Protein AF-A0A497PDS5-F1 (afdb_monomer)

Secondary structure (DSSP, 8-state):
---TTSPPPHHHHHHHHHHHHS-SB-TTSPBP-HHHHHTS--TT-TTTTT-EEEETT-TT-HHHHHHHHTT-EEEE--S-HHHHHHHHHHHS---HHHHHHHHHHHHT-B-GGGTT-BGGGG-

Sequence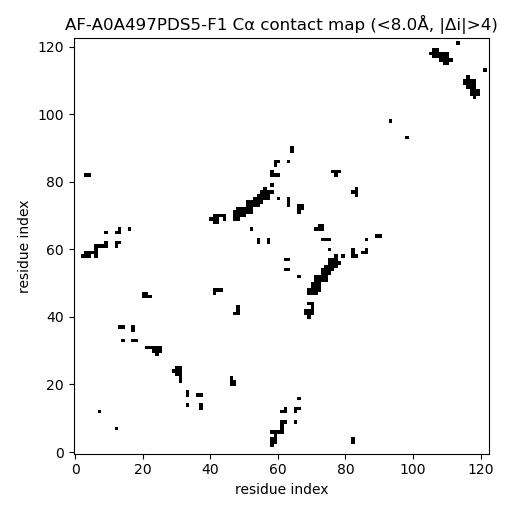 (123 aa):
MHKWFARRASCVFRAILLGALKPAFKPNGTPTDLMEEFYKDHTNDPDTKGKHVLDPFMGGGTTVVEALRLGCHVTGIDINPVAWFIVKTEVEPIDLDELQEAFERLAERPVDWNDNRPLRETL

Solvent-accessible surface area (backbone atoms only — not comparable to full-atom values): 7195 Å² total; per-residue (Å²): 133,87,61,42,85,66,65,66,64,56,70,58,48,44,50,51,50,48,68,71,46,46,62,73,48,43,98,88,70,45,70,52,56,64,72,67,56,67,75,54,85,25,72,80,30,83,65,34,37,75,38,80,46,79,33,82,70,36,37,57,22,47,63,50,58,46,39,47,61,32,26,25,42,70,49,71,34,50,92,49,66,65,39,41,51,51,40,48,64,76,67,55,89,74,61,67,65,61,51,50,52,54,48,48,55,55,34,60,33,60,31,84,92,54,86,52,38,38,45,66,80,74,121

Foldseek 3Di:
DDQLPPDDDLLVLLLVLCVVQPDQADPVRHGDDSVVVSPDQQLPPPRLAAAEEEAQDCRQNSNVVSSVSNNYHYDYHHPDVVSVVNNCVVPPDDDPVVVVVVVVCQQQQQDPVPVRGGPVVVD

Radius of gyration: 20.34 Å; Cα contacts (8 Å, |Δi|>4): 150; chains: 1; bounding box: 42×39×60 Å

Mean predicted aligned error: 5.19 Å

pLDDT: mean 92.95, std 9.11, range [44.31, 98.06]

Structure (mmCIF, N/CA/C/O backbone):
data_AF-A0A497PDS5-F1
#
_entry.id   AF-A0A497PDS5-F1
#
loop_
_atom_site.group_PDB
_atom_site.id
_atom_site.type_symbol
_atom_site.label_atom_id
_atom_site.label_alt_id
_atom_site.label_comp_id
_atom_site.label_asym_id
_atom_site.label_entity_id
_atom_site.label_seq_id
_atom_site.pdbx_PDB_ins_code
_atom_site.Cartn_x
_atom_site.Cartn_y
_atom_site.Cartn_z
_atom_site.occupancy
_atom_site.B_iso_or_equiv
_atom_site.auth_seq_id
_atom_site.auth_comp_id
_atom_site.auth_asym_id
_atom_site.auth_atom_id
_atom_site.pdbx_PDB_model_num
ATOM 1 N N . MET A 1 1 ? 0.821 25.047 -1.977 1.00 44.31 1 MET A N 1
ATOM 2 C CA . MET A 1 1 ? 1.197 24.112 -3.062 1.00 44.31 1 MET A CA 1
ATOM 3 C C . MET A 1 1 ? 1.445 22.743 -2.431 1.00 44.31 1 MET A C 1
ATOM 5 O O . MET A 1 1 ? 2.425 22.600 -1.709 1.00 44.31 1 MET A O 1
ATOM 9 N N . HIS A 1 2 ? 0.514 21.793 -2.580 1.00 51.94 2 HIS A N 1
ATOM 10 C CA . HIS A 1 2 ? 0.630 20.442 -2.012 1.00 51.94 2 HIS A CA 1
ATOM 11 C C . HIS A 1 2 ? 1.723 19.676 -2.772 1.00 51.94 2 HIS A C 1
A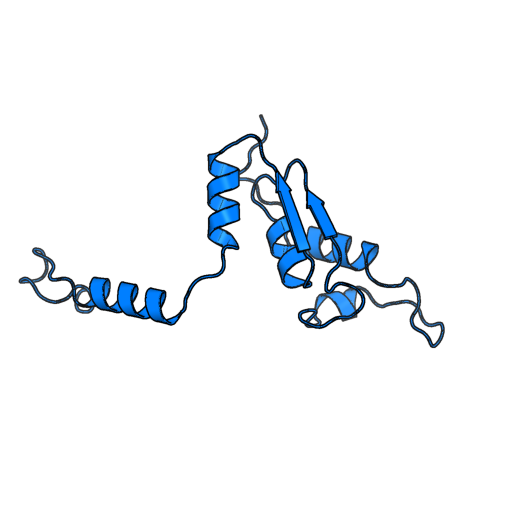TOM 13 O O . HIS A 1 2 ? 1.592 19.411 -3.965 1.00 51.94 2 HIS A O 1
ATOM 19 N N . LYS A 1 3 ? 2.843 19.384 -2.108 1.00 60.91 3 LYS A N 1
ATOM 20 C CA . LYS A 1 3 ? 3.960 18.633 -2.692 1.00 60.91 3 LYS A CA 1
ATOM 21 C C . LYS A 1 3 ? 3.628 17.143 -2.615 1.00 60.91 3 LYS A C 1
ATOM 23 O O . LYS A 1 3 ? 3.965 16.502 -1.630 1.00 60.91 3 LYS A O 1
ATOM 28 N N . TRP A 1 4 ? 2.951 16.601 -3.627 1.00 59.12 4 TRP A N 1
ATOM 29 C CA . TRP A 1 4 ? 2.538 15.186 -3.668 1.00 59.12 4 TRP A CA 1
ATOM 30 C C . TRP A 1 4 ? 3.714 14.196 -3.525 1.00 59.12 4 TRP A C 1
ATOM 32 O O . TRP A 1 4 ? 3.530 13.094 -3.023 1.00 59.12 4 TRP A O 1
ATOM 42 N N . PHE A 1 5 ? 4.932 14.614 -3.888 1.00 61.91 5 PHE A N 1
ATOM 43 C CA . PHE A 1 5 ? 6.165 13.837 -3.720 1.00 61.91 5 PHE A CA 1
ATOM 44 C C . PHE A 1 5 ? 6.672 13.758 -2.267 1.00 61.91 5 PHE A C 1
ATOM 46 O O . PHE A 1 5 ? 7.526 12.930 -1.956 1.00 61.91 5 PHE A O 1
ATOM 53 N N . ALA A 1 6 ? 6.186 14.612 -1.360 1.00 64.12 6 ALA A N 1
ATOM 54 C CA . ALA A 1 6 ? 6.562 14.567 0.049 1.00 64.12 6 ALA A CA 1
ATOM 55 C C . ALA A 1 6 ? 5.743 13.483 0.760 1.00 64.12 6 ALA A C 1
ATOM 57 O O . ALA A 1 6 ? 4.681 13.750 1.328 1.00 64.12 6 ALA A O 1
ATOM 58 N N . ARG A 1 7 ? 6.226 12.239 0.699 1.00 74.12 7 ARG A N 1
ATOM 59 C CA . ARG A 1 7 ? 5.572 11.108 1.363 1.00 74.12 7 ARG A CA 1
ATOM 60 C C . ARG A 1 7 ? 5.584 11.278 2.876 1.00 74.12 7 ARG A C 1
ATOM 62 O O . ARG A 1 7 ? 6.596 11.631 3.479 1.00 74.12 7 ARG A O 1
ATOM 69 N N . ARG A 1 8 ? 4.438 10.996 3.495 1.00 81.81 8 ARG A N 1
ATOM 70 C CA . ARG A 1 8 ? 4.334 10.863 4.950 1.00 81.81 8 ARG A CA 1
ATOM 71 C C . ARG A 1 8 ? 5.022 9.564 5.367 1.00 81.81 8 ARG A C 1
ATOM 73 O O . ARG A 1 8 ? 5.029 8.600 4.602 1.00 81.81 8 ARG A O 1
ATOM 80 N N . ALA A 1 9 ? 5.570 9.535 6.579 1.00 89.56 9 ALA A N 1
ATOM 81 C CA . ALA A 1 9 ? 6.190 8.332 7.121 1.00 89.56 9 ALA A CA 1
ATOM 82 C C . ALA A 1 9 ? 5.156 7.197 7.221 1.00 89.56 9 ALA A C 1
ATOM 84 O O . ALA A 1 9 ? 4.106 7.368 7.845 1.00 89.56 9 ALA A O 1
ATOM 85 N N . SER A 1 10 ? 5.458 6.047 6.615 1.00 92.44 10 SER A N 1
ATOM 86 C CA . SER A 1 10 ? 4.572 4.874 6.595 1.00 92.44 10 SER A CA 1
ATOM 87 C C . SER A 1 10 ? 4.226 4.387 7.999 1.00 92.44 10 SER A C 1
ATOM 89 O O . SER A 1 10 ? 3.066 4.103 8.280 1.00 92.44 10 SER A O 1
ATOM 91 N N . CYS A 1 11 ? 5.198 4.399 8.916 1.00 94.44 11 CYS A N 1
ATOM 92 C CA . CYS A 1 11 ? 4.999 3.997 10.307 1.00 94.44 11 CYS A CA 1
ATOM 93 C C . CYS A 1 11 ? 3.897 4.799 11.018 1.00 94.44 11 CYS A C 1
ATOM 95 O O . CYS A 1 11 ? 3.149 4.236 11.813 1.00 94.44 11 CYS A O 1
ATOM 97 N N . VAL A 1 12 ? 3.740 6.087 10.696 1.00 94.00 12 VAL A N 1
ATOM 98 C CA . VAL A 1 12 ? 2.693 6.930 11.288 1.00 94.00 12 VAL A CA 1
ATOM 99 C C . VAL A 1 12 ? 1.317 6.489 10.800 1.00 94.00 12 VAL A C 1
ATOM 101 O O . VAL A 1 12 ? 0.411 6.305 11.607 1.00 94.00 12 VAL A O 1
ATOM 104 N N . PHE A 1 13 ? 1.157 6.272 9.493 1.00 94.25 13 PHE A N 1
ATOM 105 C CA . PHE A 1 13 ? -0.121 5.831 8.932 1.00 94.25 13 PHE A CA 1
ATOM 106 C C . PHE A 1 13 ? -0.489 4.415 9.362 1.00 94.25 13 PHE A C 1
ATOM 108 O O . PHE A 1 13 ? -1.639 4.180 9.723 1.00 94.25 13 PHE A O 1
ATOM 115 N N . ARG A 1 14 ? 0.481 3.49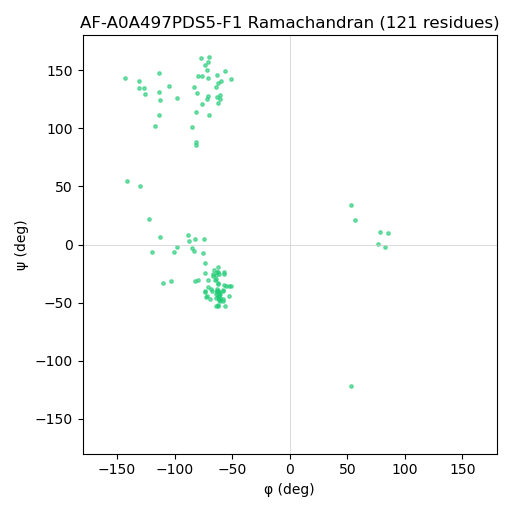9 9.419 1.00 96.38 14 ARG A N 1
ATOM 116 C CA . ARG A 1 14 ? 0.267 2.153 9.957 1.00 96.38 14 ARG A CA 1
ATOM 117 C C . ARG A 1 14 ? -0.236 2.197 11.399 1.00 96.38 14 ARG A C 1
ATOM 119 O O . ARG A 1 14 ? -1.224 1.543 11.710 1.00 96.38 14 ARG A O 1
ATOM 126 N N . ALA A 1 15 ? 0.387 3.008 12.258 1.00 96.88 15 ALA A N 1
ATOM 127 C CA . ALA A 1 15 ? -0.048 3.168 13.645 1.00 96.88 15 ALA A CA 1
ATOM 128 C C . ALA A 1 15 ? -1.460 3.772 13.753 1.00 96.88 15 ALA A C 1
ATOM 130 O O . ALA A 1 15 ? -2.261 3.299 14.556 1.00 96.88 15 ALA A O 1
ATOM 131 N N . ILE A 1 16 ? -1.790 4.770 12.922 1.00 96.44 16 ILE A N 1
ATOM 132 C CA . ILE A 1 16 ? -3.138 5.362 12.865 1.00 96.44 16 ILE A CA 1
ATOM 133 C C . ILE A 1 16 ? -4.176 4.312 12.454 1.00 96.44 16 ILE A C 1
ATOM 135 O O . ILE A 1 16 ? -5.211 4.196 13.104 1.00 96.44 16 ILE A O 1
ATOM 139 N N . LEU A 1 17 ? -3.903 3.535 11.402 1.00 96.88 17 LEU A N 1
ATOM 140 C CA . LEU A 1 17 ? -4.816 2.501 10.908 1.00 96.88 17 LEU A CA 1
ATOM 141 C C . LEU A 1 17 ? -5.027 1.394 11.944 1.00 96.88 17 LEU A C 1
ATOM 143 O O . LEU A 1 17 ? -6.167 1.033 12.220 1.00 96.88 17 LEU A O 1
ATOM 147 N N . LEU A 1 18 ? -3.954 0.899 12.567 1.00 97.19 18 LEU A N 1
ATOM 148 C CA . LEU A 1 18 ? -4.054 -0.103 13.631 1.00 97.19 18 LEU A CA 1
ATOM 149 C C . LEU A 1 18 ? -4.824 0.436 14.841 1.00 97.19 18 LEU A C 1
ATOM 151 O O . LEU A 1 18 ? -5.717 -0.240 15.339 1.00 97.19 18 LEU A O 1
ATOM 155 N N . GLY A 1 19 ? -4.545 1.666 15.274 1.00 97.00 19 GLY A N 1
ATOM 156 C CA . GLY A 1 19 ? -5.280 2.300 16.370 1.00 97.00 19 GLY A CA 1
ATOM 157 C C . GLY A 1 19 ? -6.763 2.534 16.062 1.00 97.00 19 GLY A C 1
ATOM 158 O O . GLY A 1 19 ? -7.581 2.517 16.977 1.00 97.00 19 GLY A O 1
ATOM 159 N N . ALA A 1 20 ? -7.119 2.735 14.790 1.00 96.56 20 ALA A N 1
ATOM 160 C CA . ALA A 1 20 ? -8.501 2.930 14.358 1.00 96.56 20 ALA A CA 1
ATOM 161 C C . ALA A 1 20 ? -9.279 1.616 14.169 1.00 96.56 20 ALA A C 1
ATOM 163 O O . ALA A 1 20 ? -10.496 1.606 14.347 1.00 96.56 20 ALA A O 1
ATOM 164 N N . LEU A 1 21 ? -8.605 0.534 13.768 1.00 96.75 21 LEU A N 1
ATOM 165 C CA . LEU A 1 21 ? -9.254 -0.718 13.362 1.00 96.75 21 LEU A CA 1
ATOM 166 C C . LEU A 1 21 ? -9.189 -1.818 14.425 1.00 96.75 21 LEU A C 1
ATOM 168 O O . LEU A 1 21 ? -10.110 -2.629 14.503 1.00 96.75 21 LEU A O 1
ATOM 172 N N . LYS A 1 22 ? -8.130 -1.866 15.242 1.00 96.62 22 LYS A N 1
ATOM 173 C CA . LYS A 1 22 ? -7.982 -2.897 16.275 1.00 96.62 22 LYS A CA 1
ATOM 174 C C . LYS A 1 22 ? -8.888 -2.592 17.473 1.00 96.62 22 LYS A C 1
ATOM 176 O O . LYS A 1 22 ? -9.070 -1.426 17.832 1.00 96.62 22 LYS A O 1
ATOM 181 N N . PRO A 1 23 ? -9.448 -3.618 18.136 1.00 96.44 23 PRO A N 1
ATOM 182 C CA . PRO A 1 23 ? -10.238 -3.407 19.341 1.00 96.44 23 PRO A CA 1
ATOM 183 C C . PRO A 1 23 ? -9.369 -2.799 20.447 1.00 96.44 23 PRO A C 1
ATOM 185 O O . PRO A 1 23 ? -8.197 -3.142 20.581 1.00 96.44 23 PRO A O 1
ATOM 188 N N . ALA A 1 24 ? -9.944 -1.934 21.285 1.00 96.00 24 ALA A N 1
ATOM 189 C CA . ALA A 1 24 ? -9.210 -1.320 22.397 1.00 96.00 24 ALA A CA 1
ATOM 190 C C . ALA A 1 24 ? -8.756 -2.349 23.455 1.00 96.00 24 ALA A C 1
ATOM 192 O O . ALA A 1 24 ? -7.708 -2.183 24.080 1.00 96.00 24 ALA A O 1
ATOM 193 N N . PHE A 1 25 ? -9.529 -3.425 23.627 1.00 96.56 25 PHE A N 1
ATOM 194 C CA . PHE A 1 25 ? -9.260 -4.505 24.572 1.00 96.56 25 PHE A CA 1
ATOM 195 C C . PHE A 1 25 ? -9.386 -5.864 23.883 1.00 96.56 25 PHE A C 1
ATOM 197 O O . PHE A 1 25 ? -10.296 -6.090 23.084 1.00 96.56 25 PHE A O 1
ATOM 204 N N . LYS A 1 26 ? -8.485 -6.783 24.231 1.00 93.44 26 LYS A N 1
ATOM 205 C CA . LYS A 1 26 ? -8.537 -8.197 23.848 1.00 93.44 26 LYS A CA 1
ATOM 206 C C . LYS A 1 26 ? -9.704 -8.894 24.590 1.00 93.44 26 LYS A C 1
ATOM 208 O O . LYS A 1 26 ? -10.141 -8.403 25.633 1.00 93.44 26 LYS A O 1
ATOM 213 N N . PRO A 1 27 ? -10.192 -10.066 24.130 1.00 93.31 27 PRO A N 1
ATOM 214 C CA . PRO A 1 27 ? -11.311 -10.778 24.773 1.00 93.31 27 PRO A CA 1
ATOM 215 C C . PRO A 1 27 ? -11.102 -11.139 26.253 1.00 93.31 27 PRO A C 1
ATOM 217 O O . PRO A 1 27 ? -12.061 -11.315 26.994 1.00 93.31 27 PRO A O 1
ATOM 220 N N . ASN A 1 28 ? -9.848 -11.237 26.695 1.00 94.81 28 ASN A N 1
ATOM 221 C CA . ASN A 1 28 ? -9.462 -11.479 28.088 1.00 94.81 28 ASN A CA 1
ATOM 222 C C . ASN A 1 28 ? -9.457 -10.200 28.961 1.00 94.81 28 ASN A C 1
ATOM 224 O O . ASN A 1 28 ? -9.031 -10.256 30.112 1.00 94.81 28 ASN A O 1
ATOM 228 N N . GLY A 1 29 ? -9.876 -9.052 28.420 1.00 95.56 29 GLY A N 1
ATOM 229 C CA . GLY A 1 29 ? -9.951 -7.767 29.119 1.00 95.56 29 GLY A CA 1
ATOM 230 C C . GLY A 1 29 ? -8.637 -6.982 29.184 1.00 95.56 29 GLY A C 1
ATOM 231 O O . GLY A 1 29 ? -8.630 -5.867 29.702 1.00 95.56 29 GLY A O 1
ATOM 232 N N . THR A 1 30 ? -7.527 -7.505 28.654 1.00 96.81 30 THR A N 1
ATOM 233 C CA . THR A 1 30 ? -6.262 -6.752 28.606 1.00 96.81 30 THR A CA 1
ATOM 234 C C . THR A 1 30 ? -6.267 -5.758 27.440 1.00 96.81 30 THR A C 1
ATOM 236 O O . THR A 1 30 ? -6.789 -6.106 26.378 1.00 96.81 30 THR A O 1
ATOM 239 N N . PRO A 1 31 ? -5.658 -4.564 27.566 1.00 97.38 31 PRO A N 1
ATOM 240 C CA . PRO A 1 31 ? -5.528 -3.630 26.448 1.00 97.38 31 PRO A CA 1
ATOM 241 C C . PRO A 1 31 ? -4.820 -4.256 25.239 1.00 97.38 31 PRO A C 1
ATOM 243 O O . PRO A 1 31 ? -3.947 -5.117 25.390 1.00 97.38 31 PRO A O 1
ATOM 246 N N . THR A 1 32 ? -5.180 -3.813 24.037 1.00 96.94 32 THR A N 1
ATOM 247 C CA . THR A 1 32 ? -4.445 -4.183 22.823 1.00 96.94 32 THR A CA 1
ATOM 248 C C . THR A 1 32 ? -3.090 -3.486 22.802 1.00 96.94 32 THR A C 1
ATOM 250 O O . THR A 1 32 ? -3.002 -2.268 22.944 1.00 96.94 32 THR A O 1
ATOM 253 N N . ASP A 1 33 ? -2.028 -4.263 22.603 1.00 96.75 33 ASP A N 1
ATOM 254 C CA . ASP A 1 33 ? -0.681 -3.733 22.442 1.00 96.75 33 ASP A CA 1
ATOM 255 C C . ASP A 1 33 ? -0.463 -3.347 20.974 1.00 96.75 33 ASP A C 1
ATOM 257 O O . ASP A 1 33 ? -0.222 -4.196 20.118 1.00 96.75 33 ASP A O 1
ATOM 261 N N . LEU A 1 34 ? -0.570 -2.051 20.675 1.00 96.00 34 LEU A N 1
ATOM 262 C CA . LEU A 1 34 ? -0.382 -1.549 19.313 1.00 96.00 34 LEU A CA 1
ATOM 263 C C . LEU A 1 34 ? 1.057 -1.701 18.813 1.00 96.00 34 LEU A C 1
ATOM 265 O O . LEU A 1 34 ? 1.252 -1.777 17.603 1.00 96.00 34 LEU A O 1
ATOM 269 N N . MET A 1 35 ? 2.056 -1.749 19.699 1.00 96.50 35 MET A N 1
ATOM 270 C CA . MET A 1 35 ? 3.442 -1.987 19.291 1.00 96.50 35 MET A CA 1
ATOM 271 C C . MET A 1 35 ? 3.639 -3.447 18.898 1.00 96.50 35 MET A C 1
ATOM 273 O O . MET A 1 35 ? 4.293 -3.717 17.896 1.00 96.50 35 MET A O 1
ATOM 277 N N . GLU A 1 36 ? 3.033 -4.377 19.637 1.00 96.38 36 GLU A N 1
ATOM 278 C CA . GLU A 1 36 ? 2.979 -5.793 19.264 1.00 96.38 36 GLU A CA 1
ATOM 279 C C . GLU A 1 36 ? 2.264 -5.967 17.914 1.00 96.38 36 GLU A C 1
ATOM 281 O O . GLU A 1 36 ? 2.793 -6.605 17.005 1.00 96.38 36 GLU A O 1
ATOM 286 N N . GLU A 1 37 ? 1.090 -5.347 17.753 1.00 96.38 37 GLU A N 1
ATOM 287 C CA . GLU A 1 37 ? 0.341 -5.368 16.494 1.00 96.38 37 GLU A CA 1
ATOM 288 C C . GLU A 1 37 ? 1.112 -4.711 15.349 1.00 96.38 37 GLU A C 1
ATOM 290 O O . GLU A 1 37 ? 1.030 -5.180 14.225 1.00 96.38 37 GLU A O 1
ATOM 295 N N . PHE A 1 38 ? 1.920 -3.679 15.587 1.00 96.75 38 PHE A N 1
ATOM 296 C CA . PHE A 1 38 ? 2.663 -3.007 14.520 1.00 96.75 38 PHE A CA 1
ATOM 297 C C . PHE A 1 38 ? 3.544 -3.966 13.702 1.00 96.75 38 PHE A C 1
ATOM 299 O O . PHE A 1 38 ? 3.651 -3.797 12.486 1.00 96.75 38 PHE A O 1
ATOM 306 N N . TYR A 1 39 ? 4.131 -4.984 14.334 1.00 95.75 39 TYR A N 1
ATOM 307 C CA . TYR A 1 39 ? 5.076 -5.910 13.696 1.00 95.75 39 TYR A CA 1
ATOM 308 C C . TYR A 1 39 ? 4.462 -7.238 13.231 1.00 95.75 39 TYR A C 1
ATOM 310 O O . TYR A 1 39 ? 5.176 -8.056 12.653 1.00 95.75 39 TYR A O 1
ATOM 318 N N . LYS A 1 40 ? 3.166 -7.473 13.466 1.00 95.12 40 LYS A N 1
ATOM 319 C CA . LYS A 1 40 ? 2.484 -8.688 12.993 1.00 95.12 40 LYS A CA 1
ATOM 320 C C . LYS A 1 40 ? 2.151 -8.615 11.502 1.00 95.12 40 LYS A C 1
ATOM 322 O O . LYS A 1 40 ? 2.093 -7.534 10.918 1.00 95.12 40 LYS A O 1
ATOM 327 N N . ASP A 1 41 ? 1.922 -9.786 10.912 1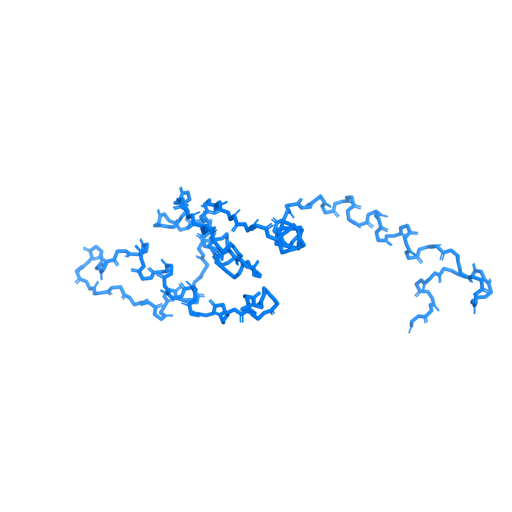.00 94.06 41 ASP A N 1
ATOM 328 C CA . ASP A 1 41 ? 1.287 -9.916 9.602 1.00 94.06 41 ASP A CA 1
ATOM 329 C C . ASP A 1 41 ? -0.238 -9.800 9.747 1.00 94.06 41 ASP A C 1
ATOM 331 O O . ASP A 1 41 ? -0.846 -10.487 10.571 1.00 94.06 41 ASP A O 1
ATOM 335 N N . HIS A 1 42 ? -0.844 -8.942 8.926 1.00 94.81 42 HIS A N 1
ATOM 336 C CA . HIS A 1 42 ? -2.280 -8.642 8.929 1.00 94.81 42 HIS A CA 1
ATOM 337 C C . HIS A 1 42 ? -2.991 -9.131 7.670 1.00 94.81 42 HIS A C 1
ATOM 339 O O . HIS A 1 42 ? -4.181 -8.873 7.505 1.00 94.81 42 HIS A O 1
ATOM 345 N N . THR A 1 43 ? -2.303 -9.868 6.792 1.00 87.38 43 THR A N 1
ATOM 346 C CA . THR A 1 43 ? -2.856 -10.355 5.514 1.00 87.38 43 THR A CA 1
ATOM 347 C C . THR A 1 43 ? -4.203 -11.069 5.692 1.00 87.38 43 THR A C 1
ATOM 349 O O . THR A 1 43 ? -5.101 -10.952 4.856 1.00 87.38 43 THR A O 1
ATOM 352 N N . ASN A 1 44 ? -4.373 -11.795 6.803 1.00 90.56 44 ASN A N 1
ATOM 353 C CA . ASN A 1 44 ? -5.607 -12.502 7.151 1.00 90.56 44 ASN A CA 1
ATOM 354 C C . ASN A 1 44 ? -6.211 -12.078 8.499 1.00 90.56 44 ASN A C 1
ATOM 356 O O . ASN A 1 44 ? -6.978 -12.841 9.086 1.00 90.56 44 ASN A O 1
ATOM 360 N N . ASP A 1 45 ? -5.876 -10.887 8.994 1.00 94.75 45 ASP A N 1
ATOM 361 C CA . ASP A 1 45 ? -6.366 -10.413 10.289 1.00 94.75 45 ASP A CA 1
ATOM 362 C C . ASP A 1 45 ? -7.869 -10.064 10.213 1.00 94.75 45 ASP A C 1
ATOM 364 O O . ASP A 1 45 ? -8.271 -9.273 9.359 1.00 94.75 45 ASP A O 1
ATOM 368 N N . PRO A 1 46 ? -8.724 -10.640 11.079 1.00 94.25 46 PRO A N 1
ATOM 369 C CA . PRO A 1 46 ? -10.170 -10.410 11.045 1.00 94.25 46 PRO A CA 1
ATOM 370 C C . PRO A 1 46 ? -10.591 -8.970 11.383 1.00 94.25 46 PRO A C 1
ATOM 372 O O . PRO A 1 46 ? -11.692 -8.556 11.010 1.00 94.25 46 PRO A O 1
ATOM 375 N N . ASP A 1 47 ? -9.751 -8.201 12.076 1.00 95.38 47 ASP A N 1
ATOM 376 C CA . ASP A 1 47 ? -10.047 -6.824 12.473 1.00 95.38 47 ASP A CA 1
ATOM 377 C C . ASP A 1 47 ? -9.827 -5.838 11.317 1.00 95.38 47 ASP A C 1
ATOM 379 O O . ASP A 1 47 ? -10.524 -4.824 11.228 1.00 95.38 47 ASP A O 1
ATOM 383 N N . THR A 1 48 ? -8.889 -6.129 10.412 1.00 96.00 48 THR A N 1
ATOM 384 C CA . THR A 1 48 ? -8.497 -5.236 9.307 1.00 96.00 48 THR A CA 1
ATOM 385 C C . THR A 1 48 ? -8.936 -5.747 7.935 1.00 96.00 48 THR A C 1
ATOM 387 O O . THR A 1 48 ? -9.305 -4.947 7.069 1.00 96.00 48 THR A O 1
ATOM 390 N N . LYS A 1 49 ? -8.966 -7.068 7.724 1.00 95.19 49 LYS A N 1
ATOM 391 C CA . LYS A 1 49 ? -9.322 -7.669 6.437 1.00 95.19 49 LYS A CA 1
ATOM 392 C C . LYS A 1 49 ? -10.739 -7.293 6.023 1.00 95.19 49 LYS A C 1
ATOM 394 O O . LYS A 1 49 ? -11.701 -7.457 6.772 1.00 95.19 49 LYS A O 1
ATOM 399 N N . GLY A 1 50 ? -10.870 -6.798 4.797 1.00 92.12 50 GLY A N 1
ATOM 400 C CA . GLY A 1 50 ? -12.162 -6.409 4.234 1.00 92.12 50 GLY A CA 1
ATOM 401 C C . GLY A 1 50 ? -12.712 -5.077 4.757 1.00 92.12 50 GLY A C 1
ATOM 402 O O . GLY A 1 50 ? -13.789 -4.656 4.336 1.00 92.12 50 GLY A O 1
ATOM 403 N N . LYS A 1 51 ? -12.004 -4.377 5.653 1.00 96.38 51 LYS A N 1
ATOM 404 C CA . LYS A 1 51 ? -12.383 -3.016 6.058 1.00 96.38 51 LYS A CA 1
ATOM 405 C C . LYS A 1 51 ? -12.125 -2.044 4.915 1.00 96.38 51 LYS A C 1
ATOM 407 O O . LYS A 1 51 ? -11.142 -2.179 4.197 1.00 96.38 51 LYS A O 1
ATOM 412 N N . HIS A 1 52 ? -12.997 -1.053 4.761 1.00 97.12 52 HIS A N 1
ATOM 413 C CA . HIS A 1 52 ? -12.876 -0.043 3.714 1.00 97.12 52 HIS A CA 1
ATOM 414 C C . HIS A 1 52 ? -12.223 1.230 4.259 1.00 97.12 52 HIS A C 1
ATOM 416 O O . HIS A 1 52 ? -12.707 1.810 5.230 1.00 97.12 52 HIS A O 1
ATOM 422 N N . VAL A 1 53 ? -11.150 1.681 3.612 1.00 97.06 53 VAL A N 1
ATOM 423 C CA . VAL A 1 53 ? -10.453 2.940 3.903 1.00 97.06 53 VAL A CA 1
ATOM 424 C C . VAL A 1 53 ? -10.627 3.886 2.718 1.00 97.06 53 VAL A C 1
ATOM 426 O O . VAL A 1 53 ? -10.401 3.506 1.571 1.00 97.06 53 VAL A O 1
ATOM 429 N N . LEU A 1 54 ? -11.023 5.128 2.991 1.00 97.44 54 LEU A N 1
ATOM 430 C CA . LEU A 1 54 ? -11.108 6.198 1.998 1.00 97.44 54 LEU A CA 1
ATOM 431 C C . LEU A 1 54 ? -10.054 7.256 2.313 1.00 97.44 54 LEU A C 1
ATOM 433 O O . LEU A 1 54 ? -10.063 7.824 3.404 1.00 97.44 54 LEU A O 1
ATOM 437 N N . ASP A 1 55 ? -9.200 7.558 1.339 1.00 96.19 55 ASP A N 1
ATOM 438 C CA . ASP A 1 55 ? -8.311 8.717 1.378 1.00 96.19 55 ASP A CA 1
ATOM 439 C C . ASP A 1 55 ? -8.665 9.677 0.227 1.00 96.19 55 ASP A C 1
ATOM 441 O O . ASP A 1 55 ? -8.311 9.412 -0.925 1.00 96.19 55 ASP A O 1
ATOM 445 N N . PRO A 1 56 ? -9.387 10.782 0.499 1.00 95.75 56 PRO A N 1
ATOM 446 C CA . PRO A 1 56 ? -9.823 11.712 -0.539 1.00 95.75 56 PRO A CA 1
ATOM 447 C C . PRO A 1 56 ? -8.699 12.626 -1.064 1.00 95.75 56 PRO A C 1
ATOM 449 O O . PRO A 1 56 ? -8.936 13.374 -2.013 1.00 95.75 56 PRO A O 1
ATOM 452 N N . PHE A 1 57 ? -7.510 12.598 -0.448 1.00 93.25 57 PHE A N 1
ATOM 453 C CA . PHE A 1 57 ? -6.353 13.428 -0.803 1.00 93.25 57 PHE A CA 1
ATOM 454 C C . PHE A 1 57 ? -5.053 12.622 -0.671 1.00 93.25 57 PHE A C 1
ATOM 456 O O . PHE A 1 57 ? -4.128 13.016 0.046 1.00 93.25 57 PHE A O 1
ATOM 463 N N . MET A 1 58 ? -4.988 11.477 -1.354 1.00 94.38 58 MET A N 1
ATOM 464 C CA . MET A 1 58 ? -3.969 10.454 -1.095 1.00 94.38 58 MET A CA 1
ATOM 465 C C . MET A 1 58 ? -2.530 10.908 -1.367 1.00 94.38 58 MET A C 1
ATOM 467 O O . MET A 1 58 ? -1.588 10.333 -0.812 1.00 94.38 58 MET A O 1
ATOM 471 N N . GLY A 1 59 ? -2.326 11.920 -2.218 1.00 93.19 59 GLY A N 1
ATOM 472 C CA . GLY A 1 59 ? -1.005 12.418 -2.573 1.00 93.19 59 GLY A CA 1
ATOM 473 C C . GLY A 1 59 ? -0.102 11.291 -3.065 1.00 93.19 59 GLY A C 1
ATOM 474 O O . GLY A 1 59 ? -0.418 10.586 -4.015 1.00 93.19 59 GLY A O 1
ATOM 475 N N . GLY A 1 60 ? 1.029 11.102 -2.386 1.00 91.94 60 GLY A N 1
ATOM 476 C CA . GLY A 1 60 ? 1.991 10.045 -2.697 1.00 91.94 60 GLY A CA 1
ATOM 477 C C . GLY A 1 60 ? 1.578 8.626 -2.282 1.00 91.94 60 GLY A C 1
ATOM 478 O O . GLY A 1 60 ? 2.416 7.737 -2.402 1.00 91.94 60 GLY A O 1
ATOM 479 N N . GLY A 1 61 ? 0.364 8.411 -1.763 1.00 94.75 61 GLY A N 1
ATOM 480 C CA . GLY A 1 61 ? -0.231 7.081 -1.580 1.00 94.75 61 GLY A CA 1
ATOM 481 C C . GLY A 1 61 ? 0.119 6.337 -0.294 1.00 94.75 61 GLY A C 1
ATOM 482 O O . GLY A 1 61 ? -0.231 5.166 -0.184 1.00 94.75 61 GLY A O 1
ATOM 483 N N . THR A 1 62 ? 0.766 6.970 0.695 1.00 95.50 62 THR A N 1
ATOM 484 C CA . THR A 1 62 ? 1.169 6.291 1.946 1.00 95.50 62 THR A CA 1
ATOM 485 C C . THR A 1 62 ? -0.009 5.577 2.624 1.00 95.50 62 THR A C 1
ATOM 487 O O . THR A 1 62 ? 0.130 4.424 3.024 1.00 95.50 62 THR A O 1
ATOM 490 N N . THR A 1 63 ? -1.177 6.225 2.718 1.00 95.56 63 THR A N 1
ATOM 491 C CA . THR A 1 63 ? -2.395 5.619 3.283 1.00 95.56 63 THR A CA 1
ATOM 492 C C . THR A 1 63 ? -2.836 4.393 2.493 1.00 95.56 63 THR A C 1
ATOM 494 O O . THR A 1 63 ? -3.199 3.384 3.089 1.00 95.56 63 THR A O 1
ATOM 497 N N . VAL A 1 64 ? -2.783 4.475 1.158 1.00 96.75 64 VAL A N 1
ATOM 498 C CA . VAL A 1 64 ? -3.216 3.405 0.252 1.00 96.75 64 VAL A CA 1
ATOM 499 C C . VAL A 1 64 ? -2.344 2.172 0.434 1.00 96.75 64 VAL A C 1
ATOM 501 O O . VAL A 1 64 ? -2.861 1.096 0.722 1.00 96.75 64 VAL A O 1
ATOM 504 N N . VAL A 1 65 ? -1.025 2.343 0.352 1.00 95.88 65 VAL A N 1
ATOM 505 C CA . VAL A 1 65 ? -0.064 1.243 0.489 1.00 95.88 65 VAL A CA 1
ATOM 506 C C . VAL A 1 65 ? -0.162 0.587 1.868 1.00 95.88 65 VAL A C 1
ATOM 508 O O . VAL A 1 65 ? -0.229 -0.638 1.963 1.00 95.88 65 VAL A O 1
ATOM 511 N N . GLU A 1 66 ? -0.204 1.372 2.948 1.00 96.31 66 GLU A N 1
ATOM 512 C CA . GLU A 1 66 ? -0.245 0.810 4.304 1.00 96.31 66 GLU A CA 1
ATOM 513 C C . GLU A 1 66 ? -1.585 0.140 4.629 1.00 96.31 66 GLU A C 1
ATOM 515 O O . GLU A 1 66 ? -1.595 -0.905 5.277 1.00 96.31 66 GLU A O 1
ATOM 520 N N . ALA A 1 67 ? -2.712 0.674 4.152 1.00 96.50 67 ALA A N 1
ATOM 521 C CA . ALA A 1 67 ? -4.006 0.027 4.346 1.00 96.50 67 ALA A CA 1
ATOM 522 C C . ALA A 1 67 ? -4.120 -1.283 3.546 1.00 96.50 67 ALA A C 1
ATOM 524 O O . ALA A 1 67 ? -4.612 -2.272 4.086 1.00 96.50 67 ALA A O 1
ATOM 525 N N . LEU A 1 68 ? -3.591 -1.342 2.318 1.00 95.81 68 LEU A N 1
ATOM 526 C CA .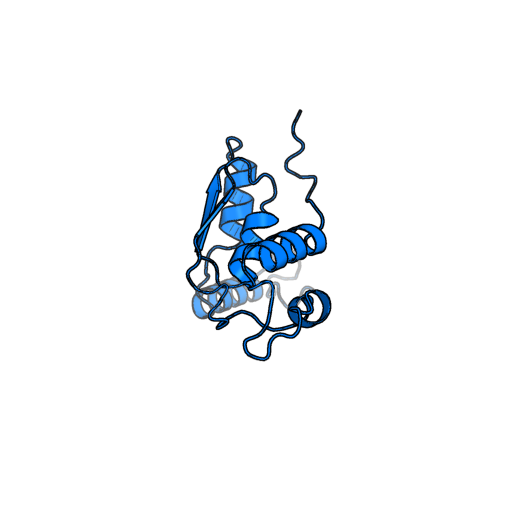 LEU A 1 68 ? -3.525 -2.593 1.550 1.00 95.81 68 LEU A CA 1
ATOM 527 C C . LEU A 1 68 ? -2.652 -3.650 2.245 1.00 95.81 68 LEU A C 1
ATOM 529 O O . LEU A 1 68 ? -3.046 -4.811 2.320 1.00 95.81 68 LEU A O 1
ATOM 533 N N . ARG A 1 69 ? -1.514 -3.253 2.835 1.00 94.38 69 ARG A N 1
ATOM 534 C CA . ARG A 1 69 ? -0.663 -4.145 3.654 1.00 94.38 69 ARG A CA 1
ATOM 535 C C . ARG A 1 69 ? -1.365 -4.692 4.898 1.00 94.38 69 ARG A C 1
ATOM 537 O O . ARG A 1 69 ? -0.962 -5.729 5.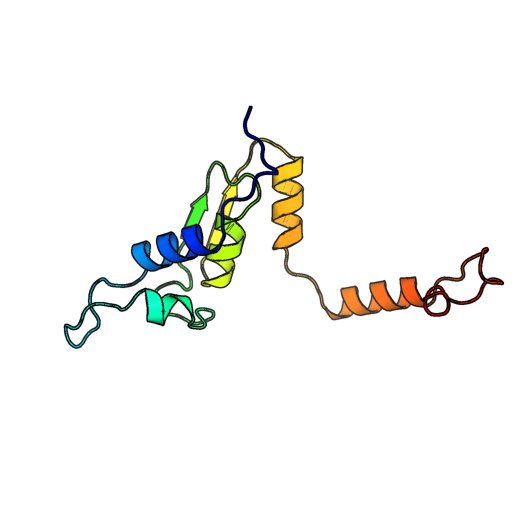410 1.00 94.38 69 ARG A O 1
ATOM 544 N N . LEU A 1 70 ? -2.391 -4.000 5.393 1.00 96.25 70 LEU A N 1
ATOM 545 C CA . LEU A 1 70 ? -3.238 -4.468 6.491 1.00 96.25 70 LEU A CA 1
ATOM 546 C C . LEU A 1 70 ? -4.419 -5.335 6.014 1.00 96.25 70 LEU A C 1
ATOM 548 O O . LEU A 1 70 ? -5.242 -5.734 6.830 1.00 96.25 70 LEU A O 1
ATOM 552 N N . GLY A 1 71 ? -4.535 -5.629 4.717 1.00 94.62 71 GLY A N 1
ATOM 553 C CA . GLY A 1 71 ? -5.646 -6.407 4.159 1.00 94.62 71 GLY A CA 1
ATOM 554 C C . GLY A 1 71 ? -6.946 -5.612 3.970 1.00 94.62 71 GLY A C 1
ATOM 555 O O . GLY A 1 71 ? -7.996 -6.204 3.700 1.00 94.62 71 GLY A O 1
ATOM 556 N N . CYS A 1 72 ? -6.906 -4.284 4.106 1.00 96.12 72 CYS A N 1
ATOM 557 C CA . CYS A 1 72 ? -8.060 -3.420 3.866 1.00 96.12 72 CYS A CA 1
ATOM 558 C C . CYS A 1 72 ? -8.362 -3.289 2.363 1.00 96.12 72 CYS A C 1
ATOM 560 O O . CYS A 1 72 ? -7.469 -3.346 1.520 1.00 96.12 72 CYS A O 1
ATOM 562 N N . HIS A 1 73 ? -9.618 -2.995 2.027 1.00 95.88 73 HIS A N 1
ATOM 563 C CA . HIS A 1 73 ? -9.989 -2.407 0.741 1.00 95.88 73 HIS A CA 1
ATOM 564 C C . HIS A 1 73 ? -9.796 -0.895 0.802 1.00 95.88 73 HIS A C 1
ATOM 566 O O . HIS A 1 73 ? -10.208 -0.257 1.771 1.00 95.88 73 HIS A O 1
ATOM 572 N N . VAL A 1 74 ? -9.200 -0.300 -0.231 1.00 96.38 74 VAL A N 1
ATOM 573 C CA . VAL A 1 74 ? -8.851 1.124 -0.198 1.00 96.38 74 VAL A CA 1
ATOM 574 C C . VAL A 1 74 ? -9.328 1.850 -1.445 1.00 96.38 74 VAL A C 1
ATOM 576 O O . VAL A 1 74 ? -9.106 1.388 -2.561 1.00 96.38 74 VAL A O 1
ATOM 579 N N . THR A 1 75 ? -9.927 3.020 -1.241 1.00 97.56 75 THR A N 1
ATOM 580 C CA . THR A 1 75 ? -10.224 3.993 -2.294 1.00 97.56 75 THR A CA 1
ATOM 581 C C . THR A 1 75 ? -9.368 5.230 -2.056 1.00 97.56 75 THR A C 1
ATOM 583 O O . THR A 1 75 ? -9.569 5.949 -1.078 1.00 97.56 75 THR A O 1
ATOM 586 N N . GLY A 1 76 ? -8.405 5.475 -2.941 1.00 96.38 76 GLY A N 1
ATOM 587 C CA . GLY A 1 76 ? -7.579 6.681 -2.937 1.00 96.38 76 GLY A CA 1
ATOM 588 C C . GLY A 1 76 ? -7.995 7.642 -4.050 1.00 96.38 76 GLY A C 1
ATOM 589 O O . GLY A 1 76 ? -8.244 7.214 -5.178 1.00 96.38 76 GLY A O 1
ATOM 590 N N . ILE A 1 77 ? -8.078 8.934 -3.739 1.00 96.56 77 ILE A N 1
ATOM 591 C CA . ILE A 1 77 ? -8.420 9.997 -4.691 1.00 96.56 77 ILE A CA 1
ATOM 592 C C . ILE A 1 77 ? -7.330 11.065 -4.635 1.00 96.56 77 ILE A C 1
ATOM 594 O O . ILE A 1 77 ? -6.909 11.486 -3.559 1.00 96.56 77 ILE A O 1
ATOM 598 N N . ASP A 1 78 ? -6.881 11.522 -5.801 1.00 95.56 78 ASP A N 1
ATOM 599 C CA . ASP A 1 78 ? -6.076 12.734 -5.926 1.00 95.56 78 ASP A CA 1
ATOM 600 C C . ASP A 1 78 ? -6.466 13.470 -7.210 1.00 95.56 78 ASP A C 1
ATOM 602 O O . ASP A 1 78 ? -6.761 12.847 -8.230 1.00 95.56 78 ASP A O 1
ATOM 606 N N . ILE A 1 79 ? -6.476 14.802 -7.160 1.00 95.56 79 ILE A N 1
ATOM 607 C CA . ILE A 1 79 ? -6.763 15.638 -8.332 1.00 95.56 79 ILE A CA 1
ATOM 608 C C . ILE A 1 79 ? -5.593 15.649 -9.321 1.00 95.56 79 ILE A C 1
ATOM 610 O O . ILE A 1 79 ? -5.780 15.925 -10.505 1.00 95.56 79 ILE A O 1
ATOM 614 N N . ASN A 1 80 ? -4.374 15.381 -8.848 1.00 93.25 80 ASN A N 1
ATOM 615 C CA . ASN A 1 80 ? -3.196 15.334 -9.689 1.00 93.25 80 ASN A CA 1
ATOM 616 C C . ASN A 1 80 ? -3.108 13.968 -10.395 1.00 93.25 80 ASN A C 1
ATOM 618 O O . ASN A 1 80 ? -2.843 12.958 -9.735 1.00 93.25 80 ASN A O 1
ATOM 622 N N . PRO A 1 81 ? -3.230 13.921 -11.735 1.00 94.94 81 PRO A N 1
ATOM 623 C CA . PRO A 1 81 ? -3.205 12.664 -12.479 1.00 94.94 81 PRO A CA 1
ATOM 624 C C . PRO A 1 81 ? -1.863 11.929 -12.371 1.00 94.94 81 PRO A C 1
ATOM 626 O O . PRO A 1 81 ? -1.831 10.707 -12.471 1.00 94.94 81 PRO A O 1
ATOM 629 N N . VAL A 1 82 ? -0.756 12.642 -12.126 1.00 93.94 82 VAL A N 1
ATOM 630 C CA . VAL A 1 82 ? 0.569 12.029 -11.937 1.00 93.94 82 VAL A CA 1
ATOM 631 C C . VAL A 1 82 ? 0.647 11.307 -10.595 1.00 93.94 82 VAL A C 1
ATOM 633 O O . VAL A 1 82 ? 1.130 10.180 -10.536 1.00 93.94 82 VAL A O 1
ATOM 636 N N . ALA A 1 83 ? 0.144 11.931 -9.527 1.00 92.94 83 ALA A N 1
ATOM 637 C CA . ALA A 1 83 ? 0.086 11.301 -8.210 1.00 92.94 83 ALA A CA 1
ATOM 638 C C . ALA A 1 83 ? -0.807 10.054 -8.258 1.00 92.94 83 ALA A C 1
ATOM 640 O O . ALA A 1 83 ? -0.397 8.985 -7.814 1.00 92.94 83 ALA A O 1
ATOM 641 N N . TRP A 1 84 ? -1.977 10.168 -8.896 1.00 95.06 84 TRP A N 1
ATOM 642 C CA . TRP A 1 84 ? -2.863 9.032 -9.126 1.00 95.06 84 TRP A CA 1
ATOM 643 C C . TRP A 1 84 ? -2.197 7.897 -9.905 1.00 95.06 84 TRP A C 1
ATOM 645 O O . TRP A 1 84 ? -2.245 6.752 -9.464 1.00 95.06 84 TRP A O 1
ATOM 655 N N . PHE A 1 85 ? -1.535 8.206 -11.022 1.00 95.94 85 PHE A N 1
ATOM 656 C CA . PHE A 1 85 ? -0.878 7.204 -11.859 1.00 95.94 85 PHE A CA 1
ATOM 657 C C . PHE A 1 85 ? 0.229 6.459 -11.108 1.00 95.94 85 PHE A C 1
ATOM 659 O O . PHE A 1 85 ? 0.304 5.233 -11.186 1.00 95.94 85 PHE A O 1
ATOM 666 N N . ILE A 1 86 ? 1.056 7.182 -10.348 1.00 94.44 86 ILE A N 1
ATOM 667 C CA . ILE A 1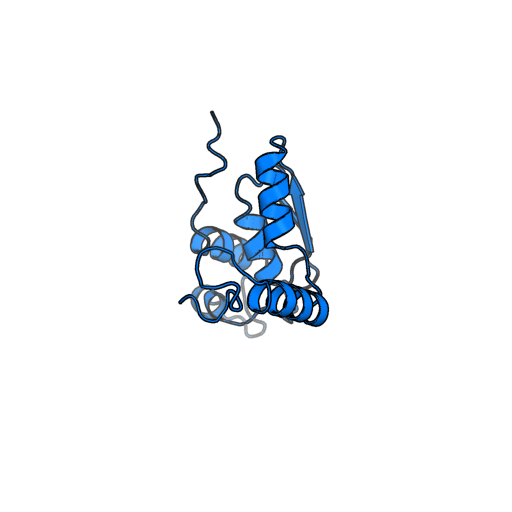 86 ? 2.126 6.583 -9.543 1.00 94.44 86 ILE A CA 1
ATOM 668 C C . ILE A 1 86 ? 1.538 5.649 -8.490 1.00 94.44 86 ILE A C 1
ATOM 670 O O . ILE A 1 86 ? 1.914 4.484 -8.453 1.00 94.44 86 ILE A O 1
ATOM 674 N N . VAL A 1 87 ? 0.585 6.123 -7.682 1.00 95.62 87 VAL A N 1
ATOM 675 C CA . VAL A 1 87 ? -0.005 5.304 -6.611 1.00 95.62 87 VAL A CA 1
ATOM 676 C C . VAL A 1 87 ? -0.734 4.092 -7.181 1.00 95.62 87 VAL A C 1
ATOM 678 O O . VAL A 1 87 ? -0.591 3.007 -6.632 1.00 95.62 87 VAL A O 1
ATOM 681 N N . LYS A 1 88 ? -1.459 4.244 -8.300 1.00 95.81 88 LYS A N 1
ATOM 682 C CA . LYS A 1 88 ? -2.064 3.113 -9.014 1.00 95.81 88 LYS A CA 1
ATOM 683 C C . LYS A 1 88 ? -1.001 2.084 -9.384 1.00 95.81 88 LYS A C 1
ATOM 685 O O . LYS A 1 88 ? -1.144 0.929 -9.020 1.00 95.81 88 LYS A O 1
ATOM 690 N N . THR A 1 89 ? 0.066 2.514 -10.051 1.00 95.12 89 THR A N 1
ATOM 691 C CA . THR A 1 89 ? 1.137 1.622 -10.522 1.00 95.12 89 THR A CA 1
ATOM 692 C C . THR A 1 89 ? 1.854 0.923 -9.363 1.00 95.12 89 THR A C 1
ATOM 694 O O . THR A 1 89 ? 2.249 -0.227 -9.492 1.00 95.12 89 THR A O 1
ATOM 697 N N . GLU A 1 90 ? 2.006 1.587 -8.215 1.00 94.19 90 GLU A N 1
ATOM 698 C CA . GLU A 1 90 ? 2.649 1.010 -7.026 1.00 94.19 90 GLU A CA 1
ATOM 699 C C . GLU A 1 90 ? 1.869 -0.140 -6.385 1.00 94.19 90 GLU A C 1
ATOM 701 O O . GLU A 1 90 ? 2.472 -0.964 -5.697 1.00 94.19 90 GLU A O 1
ATOM 706 N N . VAL A 1 91 ? 0.545 -0.168 -6.548 1.00 94.50 91 VAL A N 1
ATOM 707 C CA . VAL A 1 91 ? -0.333 -1.123 -5.852 1.00 94.50 91 VAL A CA 1
ATOM 708 C C . VAL A 1 91 ? -1.121 -2.029 -6.790 1.00 94.50 91 VAL A C 1
ATOM 710 O O . VAL A 1 91 ? -1.829 -2.921 -6.325 1.00 94.50 91 VAL A O 1
ATOM 713 N N . GLU A 1 92 ? -1.041 -1.789 -8.096 1.00 94.19 92 GLU A N 1
ATOM 714 C CA . GLU A 1 92 ? -1.708 -2.597 -9.105 1.00 94.19 92 GLU A CA 1
ATOM 715 C C . GLU A 1 92 ? -1.146 -4.026 -9.067 1.00 94.19 92 GLU A C 1
ATOM 717 O O . GLU A 1 92 ? 0.074 -4.207 -9.101 1.00 94.19 92 GLU A O 1
ATOM 722 N N . PRO A 1 93 ? -2.010 -5.052 -8.946 1.00 91.69 93 PRO A N 1
ATOM 723 C CA . PRO A 1 93 ? -1.553 -6.427 -9.014 1.00 91.69 93 PRO A CA 1
ATOM 724 C C . PRO A 1 93 ? -0.942 -6.682 -10.390 1.00 91.69 93 PRO A C 1
ATOM 726 O O . PRO A 1 93 ? -1.479 -6.252 -11.411 1.00 91.69 93 PRO A O 1
ATOM 729 N N . ILE A 1 94 ? 0.169 -7.406 -10.396 1.00 93.94 94 ILE A N 1
ATOM 730 C CA . ILE A 1 94 ? 0.871 -7.798 -11.612 1.00 93.94 94 ILE A CA 1
ATOM 731 C C . ILE A 1 94 ? 0.793 -9.309 -11.783 1.00 93.94 94 ILE A C 1
ATOM 733 O O . ILE A 1 94 ? 0.795 -10.052 -10.797 1.00 93.94 94 ILE A O 1
ATOM 737 N N . ASP A 1 95 ? 0.748 -9.755 -13.032 1.00 95.81 95 ASP A N 1
ATOM 738 C CA . ASP A 1 95 ? 0.990 -11.150 -13.366 1.00 95.81 95 ASP A CA 1
ATOM 739 C C . ASP A 1 95 ? 2.503 -11.409 -13.290 1.00 95.81 95 ASP A C 1
ATOM 741 O O . ASP A 1 95 ? 3.304 -10.730 -13.940 1.00 95.81 95 ASP A O 1
ATOM 745 N N . LEU A 1 96 ? 2.903 -12.342 -12.424 1.00 96.00 96 LEU A N 1
ATOM 746 C CA . LEU A 1 96 ? 4.315 -12.646 -12.197 1.00 96.00 96 LEU A CA 1
ATOM 747 C C . LEU A 1 96 ? 4.948 -13.367 -13.389 1.00 96.00 96 LEU A C 1
ATOM 749 O O . LEU A 1 96 ? 6.136 -13.158 -13.640 1.00 96.00 96 LEU A O 1
ATOM 753 N N . ASP A 1 97 ? 4.175 -14.161 -14.128 1.00 97.81 97 ASP A N 1
ATOM 754 C CA . ASP A 1 97 ? 4.663 -14.864 -15.311 1.00 97.81 97 ASP A CA 1
ATOM 755 C C . ASP A 1 97 ? 4.868 -13.856 -16.451 1.00 97.81 97 ASP A C 1
ATOM 757 O O . ASP A 1 97 ? 5.945 -13.812 -17.048 1.00 97.81 97 ASP A O 1
ATOM 761 N N . GLU A 1 98 ? 3.909 -12.947 -16.670 1.00 97.19 98 GLU A N 1
ATOM 762 C CA . GLU A 1 98 ? 4.057 -11.861 -17.655 1.00 97.19 98 GLU A CA 1
ATOM 763 C C . GLU A 1 98 ? 5.240 -10.939 -17.312 1.00 97.19 98 GLU A C 1
ATOM 765 O O . GLU A 1 98 ? 6.010 -10.543 -18.196 1.00 97.19 98 GLU A O 1
ATOM 770 N N . LEU A 1 99 ? 5.428 -10.614 -16.026 1.00 95.81 99 LEU A N 1
ATOM 771 C CA . LEU A 1 99 ? 6.579 -9.828 -15.576 1.00 95.81 99 LEU A CA 1
ATOM 772 C C . LEU A 1 99 ? 7.895 -10.550 -15.892 1.00 95.81 99 LEU A C 1
ATOM 774 O O . LEU A 1 99 ? 8.830 -9.919 -16.394 1.00 95.81 99 LEU A O 1
ATOM 778 N N . GLN A 1 100 ? 7.977 -11.850 -15.605 1.00 97.62 100 GLN A N 1
ATOM 779 C CA . GLN A 1 100 ? 9.175 -12.645 -15.865 1.00 97.62 100 GLN A CA 1
ATOM 780 C C . GLN A 1 100 ? 9.468 -12.737 -17.368 1.00 97.62 100 GLN A C 1
ATOM 782 O O . GLN A 1 100 ? 10.612 -12.551 -17.784 1.00 97.62 100 GLN A O 1
ATOM 787 N N . GLU A 1 101 ? 8.451 -12.951 -18.201 1.00 98.06 101 GLU A N 1
ATOM 788 C CA . GLU A 1 101 ? 8.594 -12.956 -19.661 1.00 98.06 101 GLU A CA 1
ATOM 789 C C . GLU A 1 101 ? 9.070 -11.599 -20.195 1.00 98.06 101 GLU A C 1
ATOM 791 O O . GLU A 1 101 ? 9.962 -11.524 -21.048 1.00 98.06 101 GLU A O 1
ATOM 796 N N . ALA A 1 102 ? 8.508 -10.501 -19.682 1.00 96.94 102 ALA A N 1
ATOM 797 C CA . ALA A 1 102 ? 8.926 -9.153 -20.047 1.00 96.94 102 ALA A CA 1
ATOM 798 C C . ALA A 1 102 ? 10.378 -8.871 -19.634 1.00 96.94 102 ALA A C 1
ATOM 800 O O . ALA A 1 102 ? 11.112 -8.228 -20.394 1.00 96.94 102 ALA A O 1
ATOM 801 N N . PHE A 1 103 ? 10.791 -9.366 -18.464 1.00 96.81 103 PHE A N 1
ATOM 802 C CA . PHE A 1 103 ? 12.169 -9.296 -17.992 1.00 96.81 103 PHE A CA 1
ATOM 803 C C . PHE A 1 103 ? 13.118 -10.065 -18.915 1.00 96.81 103 PHE A C 1
ATOM 805 O O . PHE A 1 103 ? 14.082 -9.469 -19.393 1.00 96.81 103 PHE A O 1
ATOM 812 N N . GLU A 1 104 ? 12.838 -11.333 -19.237 1.00 97.88 104 GLU A N 1
ATOM 813 C CA . GLU A 1 104 ? 13.710 -12.131 -20.116 1.00 97.88 104 GLU A CA 1
ATOM 814 C C . GLU A 1 104 ? 13.806 -11.524 -21.519 1.00 97.88 104 GLU A C 1
ATOM 816 O O . GLU A 1 104 ? 14.896 -11.407 -22.075 1.00 97.88 104 GLU A O 1
ATOM 821 N N . ARG A 1 105 ? 12.698 -11.013 -22.071 1.00 97.44 105 ARG A N 1
ATOM 822 C CA . ARG A 1 105 ? 12.718 -10.293 -23.356 1.00 97.44 105 ARG A CA 1
ATOM 823 C C . ARG A 1 105 ? 13.656 -9.084 -23.331 1.00 97.44 105 ARG A C 1
ATOM 825 O O . ARG A 1 105 ? 14.308 -8.794 -24.332 1.00 97.44 105 ARG A O 1
ATOM 832 N N . LEU A 1 106 ? 13.693 -8.345 -22.222 1.00 96.62 106 LEU A N 1
ATOM 833 C CA . LEU A 1 106 ? 14.589 -7.200 -22.067 1.00 96.62 106 LEU A CA 1
ATOM 834 C C . LEU A 1 106 ? 16.040 -7.648 -21.853 1.00 96.62 106 LEU A C 1
ATOM 836 O O . LEU A 1 106 ? 16.944 -7.044 -22.427 1.00 96.62 106 LEU A O 1
ATOM 840 N N . ALA A 1 107 ? 16.251 -8.695 -21.056 1.00 96.38 107 ALA A N 1
ATOM 841 C CA . ALA A 1 107 ? 17.557 -9.269 -20.749 1.00 96.38 107 ALA A CA 1
ATOM 842 C C . ALA A 1 107 ? 18.256 -9.834 -21.998 1.00 96.38 107 ALA A C 1
ATOM 844 O O . ALA A 1 107 ? 19.455 -9.619 -22.174 1.00 96.38 107 ALA A O 1
ATOM 845 N N . GLU A 1 108 ? 17.499 -10.483 -22.885 1.00 96.94 108 GLU A N 1
ATOM 846 C CA . GLU A 1 108 ? 17.980 -11.059 -24.148 1.00 96.94 108 GLU A CA 1
ATOM 847 C C . GLU A 1 108 ? 18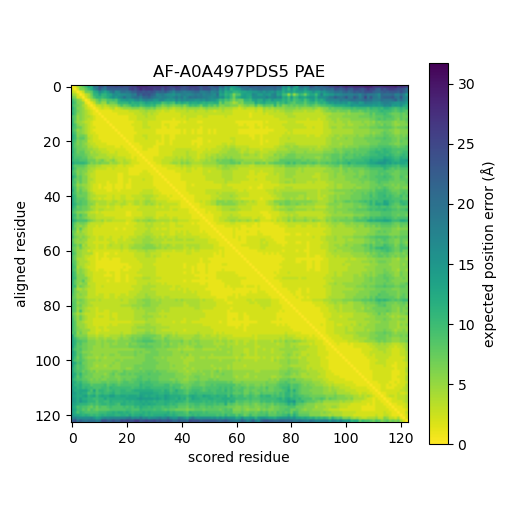.059 -10.043 -25.296 1.00 96.94 108 GLU A C 1
ATOM 849 O O . GLU A 1 108 ? 18.548 -10.360 -26.380 1.00 96.94 108 GLU A O 1
ATOM 854 N N . ARG A 1 109 ? 17.591 -8.803 -25.089 1.00 96.38 109 ARG A N 1
ATOM 855 C CA . ARG A 1 109 ? 17.600 -7.775 -26.134 1.00 96.38 109 ARG A CA 1
ATOM 856 C C . ARG A 1 109 ? 19.047 -7.470 -26.557 1.00 96.38 109 ARG A C 1
ATOM 858 O O . ARG A 1 109 ? 19.814 -7.010 -25.707 1.00 96.38 109 ARG A O 1
ATOM 865 N N . PRO A 1 110 ? 19.406 -7.641 -27.844 1.00 95.94 110 PRO A N 1
ATOM 866 C CA . PRO A 1 110 ? 20.703 -7.225 -28.366 1.00 95.94 110 PRO A CA 1
ATOM 867 C C . PRO A 1 110 ? 20.903 -5.723 -28.187 1.00 95.94 110 PRO A C 1
ATOM 869 O O . PRO A 1 110 ? 19.961 -4.945 -28.379 1.00 95.94 110 PRO A O 1
ATOM 872 N N . VAL A 1 111 ? 22.118 -5.314 -27.832 1.00 95.88 111 VAL A N 1
ATOM 873 C CA . VAL A 1 111 ? 22.462 -3.895 -27.713 1.00 95.88 111 VAL A CA 1
ATOM 874 C C . VAL A 1 111 ? 23.681 -3.527 -28.553 1.00 95.88 111 VAL A C 1
ATOM 876 O O . VAL A 1 111 ? 24.741 -4.147 -28.460 1.00 95.88 111 VAL A O 1
ATOM 879 N N . ASP A 1 112 ? 23.535 -2.471 -29.351 1.00 95.81 112 ASP A N 1
ATOM 880 C CA . ASP A 1 112 ? 24.529 -2.055 -30.350 1.00 95.81 112 ASP A CA 1
ATOM 881 C C . ASP A 1 112 ? 25.888 -1.680 -29.733 1.00 95.81 112 ASP A C 1
ATOM 883 O O . ASP A 1 112 ? 26.925 -1.778 -30.383 1.00 95.81 112 ASP A O 1
ATOM 887 N N . TRP A 1 113 ? 25.902 -1.261 -28.464 1.00 93.50 113 TRP A N 1
ATOM 888 C CA . TRP A 1 113 ? 27.112 -0.839 -27.753 1.00 93.50 113 TRP A CA 1
ATOM 889 C C . TRP A 1 113 ? 27.911 -1.988 -27.116 1.00 93.50 113 TRP A C 1
ATOM 891 O O . TRP A 1 113 ? 28.957 -1.723 -26.528 1.00 93.50 113 TRP A O 1
ATOM 901 N N . ASN A 1 114 ? 27.439 -3.238 -27.204 1.00 92.62 114 ASN A N 1
ATOM 902 C CA . ASN A 1 114 ? 28.125 -4.425 -26.673 1.00 92.62 114 ASN A CA 1
ATOM 903 C C . ASN A 1 114 ? 28.207 -5.539 -27.728 1.00 92.62 114 ASN A C 1
ATOM 905 O O . ASN A 1 114 ? 27.782 -6.661 -27.478 1.00 92.62 114 ASN A O 1
ATOM 909 N N . ASP A 1 115 ? 28.677 -5.226 -28.938 1.00 94.69 115 ASP A N 1
ATOM 910 C CA . ASP A 1 115 ? 28.798 -6.183 -30.052 1.00 94.69 115 ASP A CA 1
ATOM 911 C C . ASP A 1 115 ? 27.491 -6.945 -30.376 1.00 94.69 115 ASP A C 1
ATOM 913 O O . ASP A 1 115 ? 27.526 -8.119 -30.745 1.00 94.69 115 ASP A O 1
ATOM 917 N N . ASN A 1 116 ? 26.323 -6.304 -30.217 1.00 94.12 116 ASN A N 1
ATOM 918 C CA . ASN A 1 116 ? 24.995 -6.936 -30.328 1.00 94.12 116 ASN A CA 1
ATOM 919 C C . ASN A 1 116 ? 24.772 -8.128 -29.379 1.00 94.12 116 ASN A C 1
ATOM 921 O O . ASN A 1 116 ? 23.891 -8.957 -29.617 1.00 94.12 116 ASN A O 1
ATOM 925 N N . ARG A 1 117 ? 25.544 -8.228 -28.294 1.00 94.75 117 ARG A N 1
ATOM 926 C CA . ARG A 1 117 ? 25.299 -9.208 -27.235 1.00 94.75 117 ARG A CA 1
ATOM 927 C C . ARG A 1 117 ? 24.042 -8.842 -26.438 1.00 94.75 117 ARG A C 1
ATOM 929 O O . ARG A 1 117 ? 23.650 -7.668 -26.419 1.00 94.75 117 ARG A O 1
ATOM 936 N N . PRO A 1 118 ? 23.416 -9.825 -25.770 1.00 96.44 118 PRO A N 1
ATOM 937 C CA . PRO A 1 118 ? 22.305 -9.591 -24.856 1.00 96.44 118 PRO A CA 1
ATOM 938 C C . PRO A 1 118 ? 22.602 -8.518 -23.802 1.00 96.44 118 PRO A C 1
ATOM 940 O O . PRO A 1 118 ? 23.703 -8.459 -23.246 1.00 96.44 118 PRO A O 1
ATOM 943 N N . LEU A 1 119 ? 21.594 -7.706 -23.465 1.00 95.25 119 LEU A N 1
ATOM 944 C CA . LEU A 1 119 ? 21.678 -6.687 -22.413 1.00 95.25 119 LEU A CA 1
ATOM 945 C C . LEU A 1 119 ? 22.171 -7.268 -21.081 1.00 95.25 119 LEU A C 1
ATOM 947 O O . LEU A 1 119 ? 22.912 -6.601 -20.361 1.00 95.25 119 LEU A O 1
ATOM 951 N N . ARG A 1 120 ? 21.801 -8.505 -20.744 1.00 95.56 120 ARG A N 1
ATOM 952 C CA . ARG A 1 120 ? 22.225 -9.150 -19.491 1.00 95.56 120 ARG A CA 1
ATOM 953 C C . ARG A 1 120 ? 23.738 -9.343 -19.358 1.00 95.56 120 ARG A C 1
ATOM 955 O O . ARG A 1 120 ? 24.212 -9.504 -18.244 1.00 95.56 120 ARG A O 1
ATOM 962 N N . GLU A 1 121 ? 24.484 -9.305 -20.461 1.00 94.75 121 GLU A N 1
ATOM 963 C CA . GLU A 1 121 ? 25.952 -9.396 -20.477 1.00 94.75 121 GLU A CA 1
ATOM 964 C C . GLU A 1 121 ? 26.642 -8.022 -20.345 1.00 94.75 121 GLU A C 1
ATOM 966 O O . GLU A 1 121 ? 27.850 -7.916 -20.550 1.00 94.75 121 GLU A O 1
ATOM 971 N N . THR A 1 122 ? 25.891 -6.950 -20.059 1.00 87.00 122 THR A N 1
ATOM 972 C CA . THR A 1 122 ? 26.421 -5.573 -19.964 1.00 87.00 122 THR A CA 1
ATOM 973 C C . THR A 1 122 ? 26.668 -5.068 -18.539 1.00 87.00 122 THR A C 1
ATOM 975 O O . THR A 1 122 ? 27.201 -3.968 -18.383 1.00 87.00 122 THR A O 1
ATOM 978 N N . LEU A 1 123 ? 26.280 -5.837 -17.516 1.00 67.06 123 LEU A N 1
ATOM 979 C CA . LEU A 1 123 ? 26.442 -5.530 -16.087 1.00 67.06 123 LEU A CA 1
ATOM 980 C C . LEU A 1 123 ? 27.450 -6.490 -15.449 1.00 67.06 123 LEU A C 1
ATOM 982 O O . LEU A 1 123 ? 28.188 -6.028 -14.551 1.00 67.06 123 LEU A O 1
#

Nearest PDB structures (foldseek):
  5hek-assembly2_A  TM=8.221E-01  e=1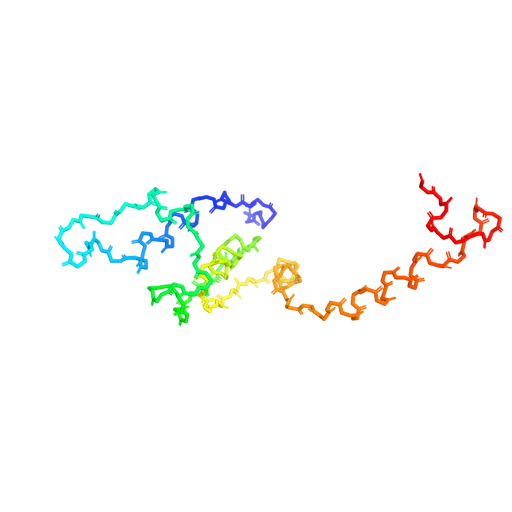.567E-02  Helicobacter pylori 26695
  5hfj-assembly1_A  TM=9.115E-01  e=9.010E-02  Helicobacter pylori 26695
  5hek-assembly2_C  TM=9.145E-01  e=1.311E-01  Helicobacter pylori 26695
  3cjt-assembly4_G  TM=8.762E-01  e=1.581E-01  unclassified
  5hek-assembly3_B  TM=6.045E-01  e=1.157E-01  Helicobacter pylori 26695